Protein 4RS8 (pdb70)

Radius of gyration: 18.1 Å; Cα contacts (8 Å, |Δi|>4): 220; chains: 2; bounding box: 40×31×57 Å

B-factor: mean 26.96, std 11.54, range [7.98, 85.14]

Secondary structure (DSSP, 8-state):
--SB-HHHHHHHHHHHHSEEEHHHHHHHHT--HHHHHHHHHHHHHTTSEEEEEETTEEEEEE-HHHHHHHHHHHHHHHHHHHH-/--SB-HHHHHHHHHHHHSEEEHHHHHHHHT--HHHHHHHHHHHHHTTSEEEEESSS-EEEEE-HHHHHHHHHHHHHHHHHH-

Foldseek 3Di:
DVVDDVLLQLLVVLVVVFKAALVGSCVVSVPDSVVSVVSVVVCVVVQQKDWDDDDPGIMIHGDPVNVVVSVVVVVVVVVVVVVD/DVPDDLLLQLLVVCVVVFKAALVVSCVVSVNDSVVSVVSVVVCVVVQQKDWDDPPPTIMIGGDPVVVVVNVVVVVVVVVVVD

Solvent-accessible surface area: 9430 Å² total; per-residue (Å²): 122,27,4,2,18,32,44,0,60,0,0,20,15,3,64,169,72,34,92,0,46,13,53,62,0,16,135,102,28,141,2,84,110,110,39,0,63,110,24,4,156,86,0,48,85,71,30,26,2,60,123,43,137,124,56,173,72,90,47,23,66,6,28,112,107,0,105,128,20,0,75,52,23,20,72,101,0,106,114,32,15,129,99,64,128,31,0,5,15,31,47,0,74,0,0,7,16,3,65,117,75,44,69,1,49,7,48,56,0,17,114,92,28,148,2,84,108,111,40,0,25,110,19,2,158,84,0,54,86,69,28,34,1,64,108,49,117,119,46,166,74,69,32,16,76,15,28,110,104,0,114,122,14,4,94,50,5,41,92,78,3,134,126,25,22,171

Sequence (166 aa):
YIFLTPRAYIIVHLLKVGKAKASEISENTQIPYQTVIQNIRWLLAEGYVVKEQKGEEIYYKLTDKGKQMATAELEKIRKLVEVVYIFLTPRAYIIVHLLKVGKAKASEISENTQIPYQTVIQNIRWLLAEGYVVKEQKGEEIYYKLTDKGKQMATAELEKIRKLVE

Organism: NCBI:txid84600

InterPro domains:
  IPR001845 HTH ArsR-type DNA-binding domain [SM00418] (10-83)
  IPR002831 Transcription regulator TrmB, N-terminal [PF01978] (21-70)
  IPR011991 ArsR-like helix-turn-helix domain [cd00090] (19-84)
  IPR036388 Winged helix-like DNA-binding domain superfamily [G3DSA:1.10.10.10] (9-92)
  IPR036390 Winged helix DNA-binding domain superfamily [SSF46785] (13-91)

Nearest PDB structures (foldseek):
  4rs8-assembly1_B  TM=9.943E-01  e=1.591E-13  Sulfolobus sp. NOB8H2
  5k5r-assembly1_C  TM=9.844E-01  e=4.142E-13  Sulfolobus sp. NOB8H2
  5k1y-assembly1_B  TM=9.819E-01  e=1.862E-12  Sulfolobus sp. NOB8H2
  2rdp-assembly1_A-2  TM=8.496E-01  e=1.560E-04  Geobacillus stearothermophilus
  4jba-assembly1_B  TM=9.485E-01  e=9.869E-04  Escherichia coli K-12

CATH classification: 1.10.10.10

Structure (mmCIF, N/CA/C/O backbone):
data_4RS8
#
_entry.id   4RS8
#
_cell.length_a   34.300
_cell.length_b   63.600
_cell.length_c   86.200
_cell.angle_alpha   90.000
_cell.angle_beta   90.000
_cell.angle_gamma   90.000
#
_symmetry.space_group_name_H-M   'P 21 21 21'
#
loop_
_entity.id
_entity.type
_entity.pdbx_description
1 polymer AspA
2 water water
#
loop_
_atom_site.group_PDB
_atom_site.id
_atom_site.type_symbol
_atom_site.label_atom_id
_atom_site.label_alt_id
_atom_site.label_comp_id
_atom_site.label_asym_id
_atom_site.label_entity_id
_atom_site.label_seq_id
_atom_site.pdbx_PDB_ins_code
_atom_site.Cartn_x
_atom_site.Cartn_y
_atom_site.Cartn_z
_atom_site.occupancy
_atom_site.B_iso_or_equiv
_atom_site.auth_seq_id
_atom_site.auth_comp_id
_atom_site.auth_asym_id
_atom_site.auth_atom_id
_atom_site.pdbx_PDB_model_num
ATOM 1 N N . TYR A 1 1 ? 33.196 48.262 29.805 1.00 31.84 9 TYR A N 1
ATOM 2 C CA . TYR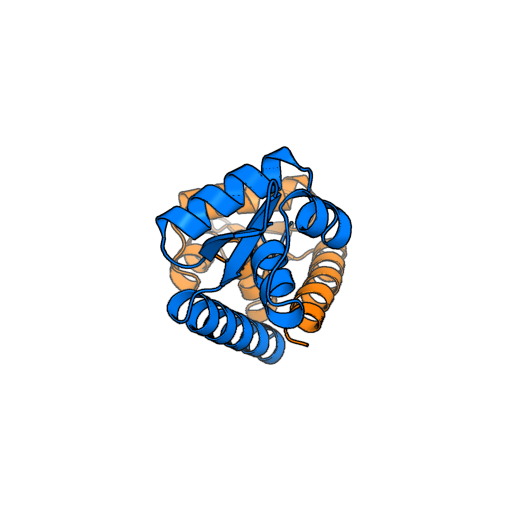 A 1 1 ? 32.389 47.158 29.206 1.00 34.06 9 TYR A CA 1
ATOM 3 C C . TYR A 1 1 ? 32.714 46.907 27.731 1.00 34.34 9 TYR A C 1
ATOM 4 O O . TYR A 1 1 ? 31.804 46.652 26.9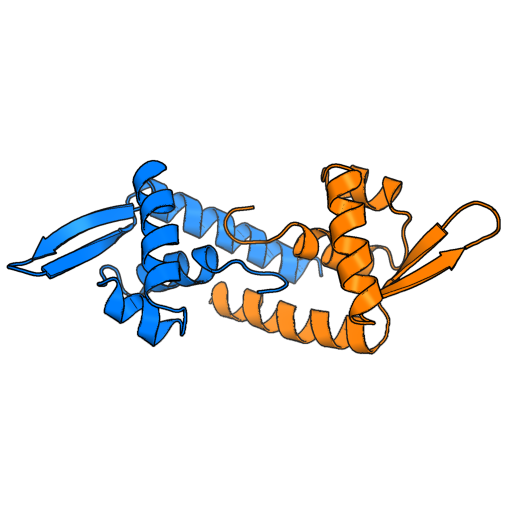29 1.00 37.07 9 TYR A O 1
ATOM 13 N N . ILE A 1 2 ? 33.998 46.965 27.377 1.00 27.43 10 ILE A N 1
ATOM 14 C CA . ILE A 1 2 ? 34.415 46.742 25.995 1.00 23.79 10 ILE A CA 1
ATOM 15 C C . ILE A 1 2 ? 34.106 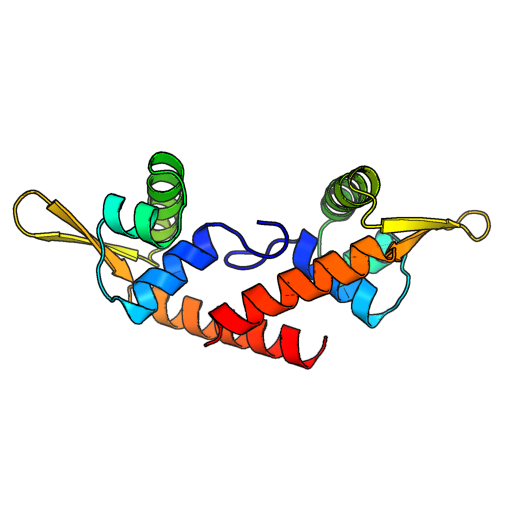45.321 25.507 1.00 21.65 10 ILE A C 1
ATOM 16 O O . ILE A 1 2 ? 33.417 45.139 24.502 1.00 21.28 10 ILE A O 1
ATOM 21 N N . PHE A 1 3 ? 34.629 44.320 26.215 1.00 22.07 11 PHE A N 1
ATOM 22 C CA . PHE A 1 3 ? 34.431 42.908 25.876 1.00 19.67 11 PHE A CA 1
ATOM 23 C C . PHE A 1 3 ? 33.188 42.335 26.540 1.00 19.78 11 PHE A C 1
ATOM 24 O O . PHE A 1 3 ? 32.446 41.556 25.942 1.00 19.33 11 PHE A O 1
ATOM 32 N N . LEU A 1 4 ? 32.975 42.718 27.791 1.00 19.48 12 LEU A N 1
ATOM 33 C CA . LEU A 1 4 ? 31.856 42.211 28.570 1.00 18.58 12 LEU A CA 1
ATOM 34 C C . LEU A 1 4 ? 30.713 43.191 28.737 1.00 19.28 12 LEU A C 1
ATOM 35 O O . LEU A 1 4 ? 30.888 44.406 28.640 1.00 22.01 12 LEU A O 1
ATOM 40 N N . THR A 1 5 ? 29.535 42.648 28.997 1.00 15.75 13 THR A N 1
ATOM 41 C CA . THR A 1 5 ? 28.353 43.456 29.198 1.00 17.59 13 THR A CA 1
ATOM 42 C C . THR A 1 5 ? 28.072 43.447 30.686 1.00 17.33 13 THR A C 1
ATOM 43 O O . THR A 1 5 ? 28.655 42.653 31.427 1.00 18.07 13 THR A O 1
ATOM 47 N N . PRO A 1 6 ? 27.181 44.334 31.151 1.00 19.78 14 PRO A N 1
ATOM 48 C CA . PRO A 1 6 ? 26.889 44.332 32.589 1.00 19.93 14 PRO A CA 1
ATOM 49 C C . PRO A 1 6 ? 26.161 43.047 33.016 1.00 21.00 14 PRO A C 1
ATOM 50 O O . PRO A 1 6 ? 26.248 42.636 34.173 1.00 18.48 14 PRO A O 1
ATOM 54 N N . ARG A 1 7 ? 25.462 42.403 32.081 1.00 21.73 15 ARG A N 1
ATOM 55 C CA . ARG A 1 7 ? 24.771 41.151 32.393 1.00 21.58 15 ARG A CA 1
ATOM 56 C C . ARG A 1 7 ? 25.767 40.060 32.780 1.00 18.02 15 ARG A C 1
ATOM 57 O O . ARG A 1 7 ? 25.489 39.254 33.660 1.00 17.46 15 ARG A O 1
ATOM 65 N N . ALA A 1 8 ? 26.926 40.036 32.126 1.00 15.97 16 ALA A N 1
ATOM 66 C CA . ALA A 1 8 ? 27.935 39.026 32.440 1.00 15.67 16 ALA A CA 1
ATOM 67 C C . ALA A 1 8 ? 28.336 39.121 33.913 1.00 16.06 16 ALA A C 1
ATOM 68 O O . ALA A 1 8 ? 28.438 38.103 34.595 1.00 21.58 16 ALA A O 1
ATOM 70 N N . TYR A 1 9 ? 28.558 40.340 34.397 1.00 15.10 17 TYR A N 1
ATOM 71 C CA . TYR A 1 9 ? 28.930 40.557 35.792 1.00 18.51 17 TYR A CA 1
ATOM 72 C C . TYR A 1 9 ? 27.779 40.202 36.745 1.00 15.64 17 TYR A C 1
ATOM 73 O O . TYR A 1 9 ? 28.002 39.630 37.801 1.00 13.54 17 TYR A O 1
ATOM 82 N N . ILE A 1 10 ? 26.553 40.562 36.370 1.00 15.43 18 ILE A N 1
ATOM 83 C CA . ILE A 1 10 ? 25.387 40.279 37.196 1.00 12.18 18 ILE A CA 1
ATOM 84 C C . ILE A 1 10 ? 25.186 38.770 37.349 1.00 14.83 18 ILE A C 1
ATOM 85 O O . ILE A 1 10 ? 25.019 38.270 38.462 1.00 11.82 18 ILE A O 1
ATOM 90 N N . ILE A 1 11 ? 25.229 38.059 36.224 1.00 12.89 19 ILE A N 1
ATOM 91 C CA . ILE A 1 11 ? 25.063 36.607 36.207 1.00 16.13 19 ILE A CA 1
ATOM 92 C C . ILE A 1 11 ? 26.179 35.878 36.969 1.00 18.02 19 ILE A C 1
ATOM 93 O O . ILE A 1 11 ? 25.918 34.957 37.749 1.00 17.11 19 ILE A O 1
ATOM 98 N N . VAL A 1 12 ? 27.425 36.282 36.734 1.00 16.30 20 VAL A N 1
ATOM 99 C CA . VAL A 1 12 ? 28.550 35.645 37.407 1.00 15.65 20 VAL A CA 1
ATOM 100 C C . VAL A 1 12 ? 28.523 35.879 38.909 1.00 17.90 20 VAL A C 1
ATOM 101 O O . VAL A 1 12 ? 28.979 35.035 39.682 1.00 15.99 20 VAL A O 1
ATOM 105 N N . HIS A 1 13 ? 27.980 37.016 39.334 1.00 17.83 21 HIS A N 1
ATOM 106 C CA . HIS A 1 13 ? 27.903 37.293 40.764 1.00 19.18 21 HIS A CA 1
ATOM 107 C C . HIS A 1 13 ? 26.898 36.332 41.420 1.00 19.92 21 HIS A C 1
ATOM 108 O O . HIS A 1 13 ? 27.134 35.820 42.518 1.00 20.78 21 HIS A O 1
ATOM 115 N N . LEU A 1 14 ? 25.782 36.082 40.743 1.00 16.05 22 LEU A N 1
ATOM 116 C CA . LEU A 1 14 ? 24.756 35.190 41.273 1.00 18.42 22 LEU A CA 1
ATOM 117 C C . LEU A 1 14 ? 25.218 33.732 41.340 1.00 21.28 22 LEU A C 1
ATOM 118 O O . LEU A 1 14 ? 24.700 32.947 42.140 1.00 20.04 22 LEU A O 1
ATOM 123 N N . LEU A 1 15 ? 26.190 33.388 40.499 1.00 23.76 23 LEU A N 1
ATOM 124 C CA . LEU A 1 15 ? 26.747 32.041 40.460 1.00 26.30 23 LEU A CA 1
ATOM 125 C C . LEU A 1 15 ? 27.443 31.674 41.744 1.00 29.10 23 LEU A C 1
ATOM 126 O O . LEU A 1 15 ? 27.163 30.633 42.332 1.00 33.55 23 LEU A O 1
ATOM 131 N N . LYS A 1 16 ? 28.365 32.523 42.177 1.00 31.01 24 LYS A N 1
ATOM 132 C CA . LYS A 1 16 ? 29.103 32.225 43.388 1.00 32.89 24 LYS A CA 1
ATOM 133 C C . LYS A 1 16 ? 28.362 32.560 44.668 1.00 32.39 24 LYS A C 1
ATOM 134 O O . LYS A 1 16 ? 28.557 31.901 45.694 1.00 35.88 24 LYS A O 1
ATOM 140 N N . VAL A 1 17 ? 27.502 33.572 44.609 1.00 30.32 25 VAL A N 1
ATOM 141 C CA . VAL A 1 17 ? 26.740 33.995 45.777 1.00 27.39 25 VAL A CA 1
ATOM 142 C C . VAL A 1 17 ? 25.430 33.233 45.977 1.00 26.47 25 VAL A C 1
ATOM 143 O O . VAL A 1 17 ? 24.987 33.050 47.105 1.00 28.60 25 VAL A O 1
ATOM 147 N N . 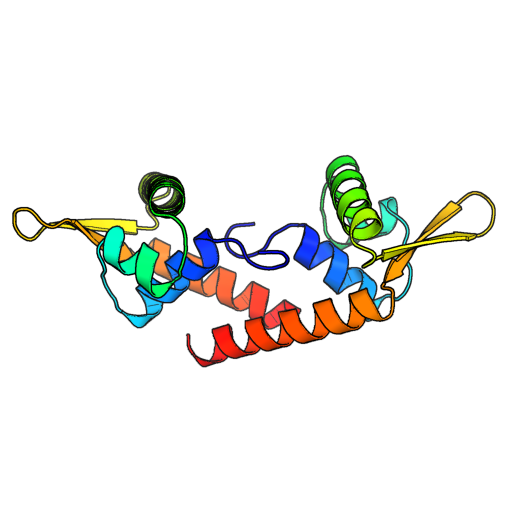GLY A 1 18 ? 24.809 32.786 44.889 1.00 24.87 26 GLY A N 1
ATOM 148 C CA . GLY A 1 18 ? 23.564 32.045 45.009 1.00 24.97 26 GLY A CA 1
ATOM 149 C C . GLY A 1 18 ? 22.333 32.925 44.910 1.00 26.18 26 GLY A C 1
ATOM 150 O O . GLY A 1 18 ? 21.584 32.839 43.938 1.00 25.98 26 GLY A O 1
ATOM 151 N N . LYS A 1 19 ? 22.123 33.764 45.923 1.00 26.90 27 LYS A N 1
ATOM 152 C CA . LYS A 1 19 ? 20.994 34.695 45.965 1.00 26.21 27 LYS A CA 1
ATOM 153 C C . LYS A 1 19 ? 21.508 36.071 46.375 1.00 23.30 27 LYS A C 1
ATOM 154 O O . LYS A 1 19 ? 22.401 36.172 47.218 1.00 22.10 27 LYS A O 1
ATOM 160 N N . ALA A 1 20 ? 20.952 37.128 45.787 1.00 18.89 28 ALA A N 1
ATOM 161 C CA . ALA A 1 20 ? 21.383 38.479 46.123 1.00 16.66 28 ALA A CA 1
ATOM 162 C C . ALA A 1 20 ? 20.346 39.532 45.744 1.00 17.72 28 ALA A C 1
ATOM 163 O O . ALA A 1 20 ? 19.571 39.346 44.804 1.00 15.93 28 ALA A O 1
ATOM 165 N N . LYS A 1 21 ? 20.339 40.643 46.480 1.00 16.04 29 LYS A N 1
ATOM 166 C CA . LYS A 1 21 ? 19.403 41.726 46.208 1.00 13.98 29 LYS A CA 1
ATOM 167 C C . LYS A 1 21 ? 19.982 42.631 45.141 1.00 13.60 29 LYS A C 1
ATOM 168 O O . LYS A 1 21 ? 21.188 42.611 44.883 1.00 13.13 29 LYS A O 1
ATOM 174 N N . ALA A 1 22 ? 19.120 43.436 44.529 1.00 10.33 30 ALA A N 1
ATOM 175 C CA . ALA A 1 22 ? 19.555 44.360 43.507 1.00 11.12 30 ALA A CA 1
ATOM 176 C C . ALA A 1 22 ? 20.653 45.267 44.076 1.00 14.85 30 ALA A C 1
ATOM 177 O O . ALA A 1 22 ? 21.697 45.448 43.446 1.00 15.05 30 ALA A O 1
ATOM 179 N N . SER A 1 23 ? 20.430 45.824 45.271 1.00 15.20 31 SER A N 1
ATOM 180 C CA . SER A 1 23 ? 21.424 46.695 45.889 1.00 16.70 31 SER A CA 1
ATOM 181 C C . SER A 1 23 ? 22.749 45.968 46.069 1.00 19.15 31 SER A C 1
ATOM 182 O O . SER A 1 23 ? 23.804 46.513 45.761 1.00 22.43 31 SER A O 1
ATOM 185 N N . GLU A 1 24 ? 22.691 44.733 46.554 1.00 20.31 32 GLU A N 1
ATOM 186 C CA . GLU A 1 24 ? 23.902 43.952 46.778 1.00 20.48 32 GLU A CA 1
ATOM 187 C C . GLU A 1 24 ? 24.688 43.699 45.502 1.00 20.94 32 GLU A C 1
ATOM 188 O O . GLU A 1 24 ? 25.913 43.843 45.479 1.00 22.59 32 GLU A O 1
ATOM 194 N N . ILE A 1 25 ? 23.982 43.291 44.450 1.00 18.67 33 ILE A N 1
ATOM 195 C CA . ILE A 1 25 ? 24.599 43.032 43.156 1.00 16.27 33 ILE A CA 1
ATOM 196 C C . ILE A 1 25 ? 25.304 44.299 42.673 1.00 16.91 33 ILE A C 1
ATOM 197 O O . ILE A 1 25 ? 26.463 44.270 42.245 1.00 14.75 33 ILE A O 1
ATOM 202 N N . SER A 1 26 ? 24.576 45.406 42.748 1.00 13.34 34 SER A N 1
ATOM 203 C CA . SER A 1 26 ? 25.082 46.702 42.332 1.00 15.34 34 SER A CA 1
ATOM 204 C C . SER A 1 26 ? 26.403 47.068 43.023 1.00 16.47 34 SER A C 1
ATOM 205 O O . SER A 1 26 ? 27.367 47.476 42.371 1.00 15.43 34 SER A O 1
ATOM 208 N N . GLU A 1 27 ? 26.447 46.906 44.342 1.00 17.44 35 GLU A N 1
ATOM 209 C CA . GLU A 1 27 ? 27.635 47.236 45.118 1.00 19.28 35 GLU A CA 1
ATOM 210 C C . GLU A 1 27 ? 28.835 46.338 44.831 1.00 22.12 35 GLU A C 1
ATOM 211 O O . GLU A 1 27 ? 29.966 46.819 44.723 1.00 21.31 35 GLU A O 1
ATOM 217 N N . ASN A 1 28 ? 28.595 45.035 44.714 1.00 21.24 36 ASN A N 1
ATOM 218 C CA . ASN A 1 28 ? 29.680 44.093 44.460 1.00 21.34 36 ASN A CA 1
ATOM 219 C C . ASN A 1 28 ? 30.205 44.134 43.034 1.00 20.95 36 ASN A C 1
ATOM 220 O O . ASN A 1 28 ? 31.359 43.795 42.779 1.00 20.44 36 ASN A O 1
ATOM 225 N N . THR A 1 29 ? 29.364 44.544 42.098 1.00 16.78 37 THR A N 1
ATOM 226 C CA . THR A 1 29 ? 29.802 44.601 40.713 1.00 18.36 37 THR A CA 1
ATOM 227 C C . THR A 1 29 ? 30.093 46.036 40.302 1.00 19.92 37 THR A C 1
ATOM 228 O O . THR A 1 29 ? 30.577 46.283 39.199 1.00 24.04 37 THR A O 1
ATOM 232 N N . GLN A 1 30 ? 29.787 46.982 41.186 1.00 18.50 38 GLN A N 1
ATOM 233 C CA . GLN A 1 30 ? 29.991 48.396 40.894 1.00 20.39 38 GLN A CA 1
ATOM 234 C C . GLN A 1 30 ? 29.236 48.831 39.629 1.00 19.60 38 GLN A C 1
ATOM 235 O O . GLN A 1 30 ? 29.745 49.574 38.794 1.00 18.06 38 GLN A O 1
ATOM 241 N N . ILE A 1 31 ? 28.012 48.334 39.499 1.00 18.11 39 ILE A N 1
ATOM 242 C CA . ILE A 1 31 ? 27.159 48.685 38.376 1.00 16.70 39 ILE A CA 1
ATOM 243 C C . ILE A 1 31 ? 26.032 49.492 38.986 1.00 17.21 39 ILE A C 1
ATOM 244 O O . ILE A 1 31 ? 25.416 49.063 39.966 1.00 18.17 39 ILE A O 1
ATOM 249 N N . PRO A 1 32 ? 25.763 50.684 38.438 1.00 16.31 40 PRO A N 1
ATOM 250 C CA . PRO A 1 32 ? 24.688 51.513 38.985 1.00 17.87 40 PRO A CA 1
ATOM 251 C C . PRO A 1 32 ? 23.394 50.743 39.256 1.00 19.32 40 PRO A C 1
ATOM 252 O O . PRO A 1 32 ? 23.050 49.796 38.543 1.00 21.12 40 PRO A O 1
ATOM 256 N N . TYR A 1 33 ? 22.698 51.162 40.308 1.00 19.55 41 TYR A N 1
ATOM 257 C CA . TYR A 1 33 ? 21.448 50.566 40.747 1.00 20.40 41 TYR A CA 1
ATOM 258 C C . TYR A 1 33 ? 20.413 50.375 39.632 1.00 18.35 41 TYR A C 1
ATOM 259 O O . TYR A 1 33 ? 19.931 49.267 39.425 1.00 13.95 41 TYR A O 1
ATOM 268 N N . GLN A 1 34 ? 20.062 51.453 38.932 1.00 23.07 42 GLN A N 1
ATOM 269 C CA . GLN A 1 34 ? 19.070 51.379 37.855 1.00 22.66 42 GLN A CA 1
ATOM 270 C C . GLN A 1 34 ? 19.492 50.422 36.750 1.00 20.97 42 GLN A C 1
ATOM 271 O O . GLN A 1 34 ? 18.669 49.705 36.197 1.00 22.84 42 GLN A O 1
ATOM 277 N N . THR A 1 35 ? 20.778 50.424 36.421 1.00 19.74 43 THR A N 1
ATOM 278 C CA . THR A 1 35 ? 21.285 49.539 35.389 1.00 19.81 43 THR A CA 1
ATOM 279 C C . THR A 1 35 ? 21.079 48.070 35.786 1.00 19.17 43 THR A C 1
ATOM 280 O O . THR A 1 35 ? 20.690 47.248 34.957 1.00 16.70 43 THR A O 1
ATOM 284 N N . VAL A 1 36 ? 21.336 47.755 37.056 1.00 18.28 44 VAL A N 1
ATOM 285 C CA . VAL A 1 36 ? 21.169 46.393 37.575 1.00 15.68 44 VAL A CA 1
ATOM 286 C C . VAL A 1 36 ? 19.704 45.965 37.444 1.00 15.34 44 VAL A C 1
ATOM 287 O O . VAL A 1 36 ? 19.402 44.874 36.955 1.00 11.55 44 VAL A O 1
ATOM 291 N N . ILE A 1 37 ? 18.801 46.838 37.878 1.00 14.39 45 ILE A N 1
ATOM 292 C CA . ILE A 1 37 ? 17.377 46.560 37.807 1.00 14.82 45 ILE A CA 1
ATOM 293 C C . ILE A 1 37 ? 16.940 46.294 36.366 1.00 17.40 45 ILE A C 1
ATOM 294 O O . ILE A 1 37 ? 16.239 45.307 36.099 1.00 17.37 45 ILE A O 1
ATOM 299 N N . GLN A 1 38 ? 17.369 47.153 35.443 1.00 18.14 46 GLN A N 1
ATOM 300 C CA . GLN A 1 38 ? 17.035 46.992 34.032 1.00 20.88 46 GLN A CA 1
ATOM 301 C C . GLN A 1 38 ? 17.495 45.623 33.513 1.00 21.63 46 GLN A C 1
ATOM 302 O O . GLN A 1 38 ? 16.726 44.899 32.875 1.00 22.39 46 GLN A O 1
ATOM 308 N N . ASN A 1 39 ? 18.744 45.265 33.800 1.00 17.43 47 ASN A N 1
ATOM 309 C CA . ASN A 1 39 ? 19.291 43.989 33.351 1.00 17.33 47 ASN A CA 1
ATOM 310 C C . ASN A 1 39 ? 18.600 42.790 33.996 1.00 17.66 47 ASN A C 1
ATOM 311 O O . ASN A 1 39 ? 18.405 41.760 33.352 1.00 17.90 47 ASN A O 1
ATOM 316 N N . ILE A 1 40 ? 18.213 42.938 35.262 1.00 18.40 48 ILE A N 1
ATOM 317 C CA . ILE A 1 40 ? 17.499 41.891 35.992 1.00 18.30 48 ILE A CA 1
ATOM 318 C C . ILE A 1 40 ? 16.156 41.596 35.305 1.00 19.96 48 ILE A C 1
ATOM 319 O O . ILE A 1 40 ? 15.741 40.436 35.225 1.00 18.66 48 ILE A O 1
ATOM 324 N N . ARG A 1 41 ? 15.483 42.641 34.816 1.00 22.02 49 ARG A N 1
ATOM 325 C CA . ARG A 1 41 ? 14.193 42.469 34.131 1.00 22.80 49 ARG A CA 1
ATOM 326 C C . ARG A 1 41 ? 14.355 41.550 32.915 1.00 21.92 49 ARG A C 1
ATOM 327 O O . ARG A 1 41 ? 13.544 40.646 32.692 1.00 19.79 49 ARG A O 1
ATOM 335 N N . TRP A 1 42 ? 15.409 41.794 32.138 1.00 19.55 50 TRP A N 1
ATOM 336 C CA . TRP A 1 42 ? 15.710 40.986 30.957 1.00 17.99 50 TRP A CA 1
ATOM 337 C C . TRP A 1 42 ? 15.956 39.529 31.378 1.00 17.94 50 TRP A C 1
ATOM 338 O O . TRP A 1 42 ? 15.393 38.599 30.802 1.00 16.48 50 TRP A O 1
ATOM 349 N N . LEU A 1 43 ? 16.790 39.343 32.403 1.00 19.49 51 LEU A N 1
ATOM 350 C CA . LEU A 1 43 ? 17.113 38.007 32.917 1.00 17.78 51 LEU A CA 1
ATOM 351 C C . LEU A 1 43 ? 15.855 37.281 33.412 1.00 17.13 51 LEU A C 1
ATOM 352 O O . LEU A 1 43 ? 15.709 36.070 33.243 1.00 14.49 51 LEU A O 1
ATOM 357 N N . LEU A 1 44 ? 14.944 38.033 34.024 1.00 16.13 52 LEU A N 1
ATOM 358 C CA . LEU A 1 44 ? 13.694 37.467 34.517 1.00 14.04 52 LEU A CA 1
ATOM 359 C C . LEU A 1 44 ? 12.840 37.072 33.306 1.00 15.47 52 LEU A C 1
ATOM 360 O O . LEU A 1 44 ? 12.326 35.955 33.230 1.00 13.32 52 LEU A O 1
ATOM 365 N N . ALA A 1 45 ? 12.712 37.995 32.354 1.00 16.69 53 ALA A N 1
ATOM 366 C CA . ALA A 1 45 ? 11.914 37.763 31.154 1.00 18.38 53 ALA A CA 1
ATOM 367 C C . ALA A 1 45 ? 12.339 36.509 30.395 1.00 18.56 53 ALA A C 1
ATOM 368 O O . ALA A 1 45 ? 11.494 35.750 29.916 1.00 18.75 53 ALA A O 1
ATOM 370 N N . GLU A 1 46 ? 13.650 36.301 30.295 1.00 21.15 54 GLU A N 1
ATOM 371 C CA . GLU A 1 46 ? 14.216 35.150 29.595 1.00 18.69 54 GLU A CA 1
ATOM 372 C C . GLU A 1 46 ? 14.188 33.861 30.398 1.00 18.49 54 GLU A C 1
ATOM 373 O O . GLU A 1 46 ? 14.560 32.801 29.880 1.00 18.24 54 GLU A O 1
ATOM 379 N N . GLY A 1 47 ? 13.783 33.942 31.663 1.00 17.51 55 GLY A N 1
ATOM 380 C CA . GLY A 1 47 ? 13.732 32.745 32.482 1.00 16.12 55 GLY A CA 1
ATOM 381 C C . GLY A 1 47 ? 15.057 32.309 33.097 1.00 16.25 55 GLY A C 1
ATOM 382 O O . GLY A 1 47 ? 15.157 31.213 33.653 1.00 15.53 55 GLY A O 1
ATOM 383 N N . TYR A 1 48 ? 16.067 33.165 33.012 1.00 15.07 56 TYR A N 1
ATOM 384 C CA . TYR A 1 48 ? 17.389 32.878 33.567 1.00 17.28 56 TYR A CA 1
ATOM 385 C C . TYR A 1 48 ? 17.485 33.138 35.066 1.00 15.87 56 TYR A C 1
ATOM 386 O O . TYR A 1 48 ? 18.272 32.497 35.766 1.00 16.72 56 TYR A O 1
ATOM 395 N N . VAL A 1 49 ? 16.684 34.084 35.540 1.00 17.57 57 VAL A N 1
ATOM 396 C CA . VAL A 1 49 ? 16.654 34.487 36.943 1.00 15.25 57 VAL A CA 1
ATOM 397 C C . VAL A 1 49 ? 15.214 34.491 37.464 1.00 18.22 57 VAL A C 1
ATOM 398 O O . VAL A 1 49 ? 14.276 34.688 36.690 1.00 17.25 57 VAL A O 1
ATOM 402 N N . VAL A 1 50 ? 15.042 34.261 38.767 1.00 18.81 58 VAL A N 1
ATOM 403 C CA . VAL A 1 50 ? 13.719 34.309 39.402 1.00 20.67 58 VAL A CA 1
ATOM 404 C C . VAL A 1 50 ? 13.806 35.067 40.728 1.00 22.22 58 VAL A C 1
ATOM 405 O O . VAL A 1 50 ? 14.844 35.039 41.406 1.00 17.02 58 VAL A O 1
ATOM 409 N N . LYS A 1 51 ? 12.713 35.745 41.081 1.00 21.77 59 LYS A N 1
ATOM 410 C CA . LYS A 1 51 ? 12.638 36.511 42.322 1.00 25.60 59 LYS A CA 1
ATOM 411 C C . LYS A 1 51 ? 12.290 35.609 43.493 1.00 27.18 59 LYS A C 1
ATOM 412 O O . LYS A 1 51 ? 11.588 34.612 43.332 1.00 23.65 59 LYS A O 1
ATOM 418 N N . GLU A 1 52 ? 12.778 35.973 44.672 1.00 30.13 60 GLU A N 1
ATOM 419 C CA . GLU A 1 52 ? 12.502 35.217 45.883 1.00 34.43 60 GLU A CA 1
ATOM 420 C C . GLU A 1 52 ? 12.340 36.223 47.023 1.00 35.68 60 GLU A C 1
ATOM 421 O O . GLU A 1 52 ? 13.318 36.829 47.480 1.00 34.52 60 GLU A O 1
ATOM 427 N N . GLN A 1 53 ? 11.099 36.404 47.467 1.00 36.05 61 GLN A N 1
ATOM 428 C CA . GLN A 1 53 ? 10.800 37.338 48.545 1.00 36.82 61 GLN A CA 1
ATOM 429 C C . GLN A 1 53 ? 11.149 36.770 49.913 1.00 38.38 61 GLN A C 1
ATOM 430 O O . GLN A 1 53 ? 10.680 35.699 50.285 1.00 40.99 61 GLN A O 1
ATOM 436 N N . LYS A 1 54 ? 11.985 37.487 50.655 1.00 40.92 62 LYS A N 1
ATOM 437 C CA . LYS A 1 54 ? 12.384 37.071 51.996 1.00 42.30 62 LYS A CA 1
ATOM 438 C C . LYS A 1 54 ? 11.981 38.200 52.943 1.00 42.51 62 LYS A C 1
ATOM 439 O O . LYS A 1 54 ? 12.773 39.095 53.242 1.00 40.41 62 LYS A O 1
ATOM 445 N N . GLY A 1 55 ? 10.736 38.154 53.404 1.00 41.93 63 GLY A N 1
ATOM 446 C CA . GLY A 1 55 ? 10.246 39.189 54.288 1.00 38.66 63 GLY A CA 1
ATOM 447 C C . GLY A 1 55 ? 9.775 40.372 53.467 1.00 37.24 63 GLY A C 1
ATOM 448 O O . GLY A 1 55 ? 8.858 40.244 52.656 1.00 36.37 63 GLY A O 1
ATOM 449 N N . GLU A 1 56 ? 10.419 41.518 53.672 1.00 35.99 64 GLU A N 1
ATOM 450 C CA . GLU A 1 56 ? 10.083 42.753 52.964 1.00 36.36 64 GLU A CA 1
ATOM 451 C C . GLU A 1 56 ? 11.117 43.059 51.883 1.00 33.70 64 GLU A C 1
ATOM 452 O O . GLU A 1 56 ? 11.153 44.168 51.334 1.00 31.82 64 GLU A O 1
ATOM 458 N N . GLU A 1 57 ? 11.960 42.077 51.586 1.00 31.75 65 GLU A N 1
ATOM 459 C CA . GLU A 1 57 ? 13.015 42.253 50.597 1.00 29.89 65 GLU A CA 1
ATOM 460 C C . GLU A 1 57 ? 12.879 41.335 49.400 1.00 26.06 65 GLU A C 1
ATOM 461 O O . GLU A 1 57 ? 12.229 40.291 49.474 1.00 25.26 65 GLU A O 1
ATOM 467 N N . ILE A 1 58 ? 13.504 41.734 48.296 1.00 21.59 66 ILE A N 1
ATOM 468 C CA . ILE A 1 58 ? 13.469 40.969 47.064 1.00 19.59 66 ILE A CA 1
ATOM 469 C C . ILE A 1 58 ? 14.861 40.463 46.713 1.00 21.58 66 ILE A C 1
ATOM 470 O O . ILE A 1 58 ? 15.776 41.256 46.475 1.00 24.24 66 ILE A O 1
ATOM 475 N N . TYR A 1 59 ? 15.028 39.143 46.709 1.00 20.53 67 TYR A N 1
ATOM 476 C CA . TYR A 1 59 ? 16.300 38.537 46.357 1.00 18.46 67 TYR A CA 1
ATOM 477 C C . TYR A 1 59 ? 16.185 37.920 44.975 1.00 18.80 67 TYR A C 1
ATOM 478 O O . TYR A 1 59 ? 15.090 37.614 44.508 1.00 14.80 67 TYR A O 1
ATOM 487 N N . TYR A 1 60 ? 17.331 37.747 44.327 1.00 17.20 68 TYR A N 1
ATOM 488 C CA . TYR A 1 60 ? 17.387 37.154 43.001 1.00 18.39 68 TYR A CA 1
ATOM 489 C C . TYR A 1 60 ? 18.316 35.947 42.976 1.00 18.47 68 TYR A C 1
ATOM 490 O O . TYR A 1 60 ? 19.309 35.893 43.708 1.00 16.91 68 TYR A O 1
ATOM 499 N N . LYS A 1 61 ? 17.981 34.982 42.127 1.00 17.04 69 LYS A N 1
ATOM 500 C CA . LYS A 1 61 ? 18.804 33.795 41.985 1.00 20.15 69 LYS A CA 1
ATOM 501 C C . LYS A 1 61 ? 18.610 33.174 40.605 1.00 18.18 69 LYS A C 1
ATOM 502 O O . LYS A 1 61 ? 17.540 33.276 40.006 1.00 18.16 69 LYS A O 1
ATOM 508 N N . LEU A 1 62 ? 19.658 32.530 40.111 1.00 16.59 70 LEU A N 1
ATOM 509 C CA . LEU A 1 62 ? 19.624 31.875 38.811 1.00 16.51 70 LEU A CA 1
ATOM 510 C C . LEU A 1 62 ? 18.710 30.656 38.835 1.00 17.71 70 LEU A C 1
ATOM 511 O O . LEU A 1 62 ? 18.551 30.015 39.874 1.00 17.10 70 LEU A O 1
ATOM 516 N N . THR A 1 63 ? 18.107 30.343 37.694 1.00 18.86 71 THR A N 1
ATOM 517 C CA . THR A 1 63 ? 17.250 29.164 37.583 1.00 21.24 71 THR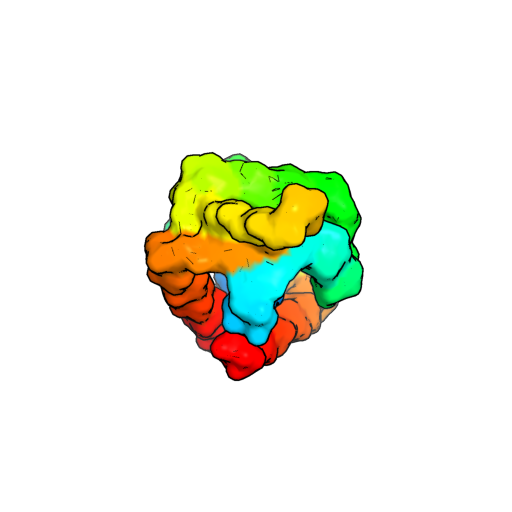 A CA 1
ATOM 518 C C . THR A 1 63 ? 18.172 28.076 37.021 1.00 21.97 71 THR A C 1
ATOM 519 O O . THR A 1 63 ? 19.341 28.348 36.757 1.00 19.69 71 THR A O 1
ATOM 523 N N . ASP A 1 64 ? 17.667 26.856 36.840 1.00 25.28 72 ASP A N 1
ATOM 524 C CA . ASP A 1 64 ? 18.498 25.788 36.279 1.00 23.65 72 ASP A CA 1
ATOM 525 C C . ASP A 1 64 ? 18.906 26.192 34.866 1.00 22.08 72 ASP A C 1
ATOM 526 O O . ASP A 1 64 ? 20.040 25.970 34.446 1.00 22.70 72 ASP A O 1
ATOM 531 N N . LYS A 1 65 ? 17.972 26.793 34.136 1.00 20.45 73 LYS A N 1
ATOM 532 C CA . LYS A 1 65 ? 18.245 27.246 32.781 1.00 20.35 73 LYS A CA 1
ATOM 533 C C . LYS A 1 65 ? 19.296 28.357 32.823 1.00 19.53 73 LYS A C 1
ATOM 534 O O . LYS A 1 65 ? 20.139 28.466 31.933 1.00 19.07 73 LYS A O 1
ATOM 540 N N . GLY A 1 66 ? 19.237 29.170 33.873 1.00 18.88 74 GLY A N 1
ATOM 541 C CA . GLY A 1 66 ? 20.179 30.258 34.037 1.00 17.38 74 GLY A CA 1
ATOM 542 C C . GLY A 1 66 ? 21.569 29.762 34.384 1.00 16.24 74 GLY A C 1
ATOM 543 O O . GLY A 1 66 ? 22.564 30.342 33.964 1.00 15.24 74 GLY A O 1
ATOM 544 N N . LYS A 1 67 ? 21.647 28.684 35.153 1.00 14.90 75 LYS A N 1
ATOM 545 C CA . LYS A 1 67 ? 22.947 28.142 35.527 1.00 15.18 75 LYS A CA 1
ATOM 546 C C . LYS A 1 67 ? 23.617 27.430 34.357 1.00 16.18 75 LYS A C 1
ATOM 547 O O . LYS A 1 67 ? 24.839 27.465 34.226 1.00 14.43 75 LYS A O 1
ATOM 553 N N . GLN A 1 68 ? 22.824 26.790 33.500 1.00 16.65 76 GLN A N 1
ATOM 554 C CA . GLN A 1 68 ? 23.395 26.095 32.352 1.00 19.48 76 GLN A CA 1
ATOM 555 C C . GLN A 1 68 ? 23.880 27.135 31.336 1.00 21.30 76 GLN A C 1
ATOM 556 O O . GLN A 1 68 ? 24.907 26.943 30.690 1.00 21.31 76 GLN A O 1
ATOM 562 N N . MET A 1 69 ? 23.137 28.239 31.212 1.00 21.16 77 MET A N 1
ATOM 563 C CA . MET A 1 69 ? 23.500 29.310 30.285 1.00 20.69 77 MET A CA 1
ATOM 564 C C . MET A 1 69 ? 24.795 29.981 30.747 1.00 18.66 77 MET A C 1
ATOM 565 O O . MET A 1 69 ? 25.656 30.300 29.935 1.00 18.30 77 MET A O 1
ATOM 570 N N . ALA A 1 70 ? 24.922 30.202 32.049 1.00 17.87 78 ALA A N 1
ATOM 571 C CA . ALA A 1 70 ? 26.124 30.835 32.579 1.00 17.60 78 ALA A CA 1
ATOM 572 C C . ALA A 1 70 ? 27.309 29.909 32.344 1.00 17.44 78 ALA A C 1
ATOM 573 O O . ALA A 1 70 ? 28.327 30.329 31.796 1.00 19.62 78 ALA A O 1
ATOM 575 N N . THR A 1 71 ? 27.163 28.649 32.746 1.00 16.90 79 THR A N 1
ATOM 576 C CA . THR A 1 71 ? 28.224 27.661 32.566 1.00 17.48 79 THR A CA 1
ATOM 577 C C . THR A 1 71 ? 28.632 27.552 31.090 1.00 17.81 79 THR A C 1
ATOM 578 O O . THR A 1 71 ? 29.822 27.587 30.766 1.00 14.21 79 THR A O 1
ATOM 582 N N . ALA A 1 72 ? 27.656 27.428 30.195 1.00 16.15 80 ALA A N 1
ATOM 583 C CA . ALA A 1 72 ? 27.978 27.326 28.771 1.00 18.44 80 ALA A CA 1
ATOM 584 C C . ALA A 1 72 ? 28.707 28.592 28.285 1.00 20.53 80 ALA A C 1
ATOM 585 O O . ALA A 1 72 ? 29.697 28.499 27.550 1.00 18.59 80 ALA A O 1
ATOM 587 N N . GLU A 1 73 ? 28.239 29.766 28.711 1.00 20.88 81 GLU A N 1
ATOM 588 C CA . GLU A 1 73 ? 28.874 31.030 28.320 1.00 21.52 81 GLU A CA 1
ATOM 589 C C . GLU A 1 73 ? 30.304 31.154 28.865 1.00 19.54 81 GLU A C 1
ATOM 590 O O . GLU A 1 73 ? 31.202 31.612 28.166 1.00 20.28 81 GLU A O 1
ATOM 596 N N . LEU A 1 74 ? 30.516 30.747 30.114 1.00 17.80 82 LEU A N 1
ATOM 597 C CA . LEU A 1 74 ? 31.845 30.821 30.727 1.00 16.54 82 LEU A CA 1
ATOM 598 C C . LEU A 1 74 ? 32.821 29.865 30.052 1.00 17.62 82 LEU A C 1
ATOM 599 O O . LEU A 1 74 ? 34.027 30.132 29.974 1.00 15.81 82 LEU A O 1
ATOM 604 N N . GLU A 1 75 ? 32.298 28.743 29.565 1.00 17.00 83 GLU A N 1
ATOM 605 C CA . GLU A 1 75 ? 33.137 27.767 28.896 1.00 17.34 83 GLU A CA 1
ATOM 606 C C . GLU A 1 75 ? 33.483 28.276 27.503 1.00 16.96 83 GLU A C 1
ATOM 607 O O . GLU A 1 75 ? 34.568 28.017 26.997 1.00 17.33 83 GLU A O 1
ATOM 613 N N . LYS A 1 76 ? 32.582 29.019 26.881 1.00 15.99 84 LYS A N 1
ATOM 614 C CA . LYS A 1 76 ? 32.924 29.544 25.572 1.00 20.51 84 LYS A CA 1
ATOM 615 C C . LYS A 1 76 ? 33.968 30.645 25.734 1.00 21.18 84 LYS A C 1
ATOM 616 O O . LYS A 1 76 ? 34.866 30.775 24.903 1.00 20.82 84 LYS A O 1
ATOM 622 N N . ILE A 1 77 ? 33.869 31.412 26.821 1.00 21.71 85 ILE A N 1
ATOM 623 C CA . ILE A 1 77 ? 34.836 32.477 27.093 1.00 22.44 85 ILE A CA 1
ATOM 624 C C . ILE A 1 77 ? 36.209 31.849 27.336 1.00 23.85 85 ILE A C 1
ATOM 625 O O . ILE A 1 77 ? 37.223 32.314 26.808 1.00 25.19 85 ILE A O 1
ATOM 630 N N . ARG A 1 78 ? 36.237 30.796 28.145 1.00 21.85 86 ARG A N 1
ATOM 631 C CA . ARG A 1 78 ? 37.492 30.118 28.426 1.00 24.48 86 ARG A CA 1
ATOM 632 C C . ARG A 1 78 ? 38.163 29.655 27.130 1.00 25.17 86 ARG A C 1
ATOM 633 O O . ARG A 1 78 ? 39.387 29.693 27.025 1.00 25.14 86 ARG A O 1
ATOM 641 N N . LYS A 1 79 ? 37.371 29.228 26.145 1.00 26.20 87 LYS A N 1
ATOM 642 C CA . LYS A 1 79 ? 37.931 28.795 24.861 1.00 28.44 87 LYS A CA 1
ATOM 643 C C . LYS A 1 79 ? 38.496 29.994 24.102 1.00 28.66 87 LYS A C 1
ATOM 644 O O . LYS A 1 79 ? 39.480 29.871 23.370 1.00 28.38 87 LYS A O 1
ATOM 650 N N . LEU A 1 80 ? 37.856 31.148 24.267 1.00 27.73 88 LEU A N 1
ATOM 651 C CA . LEU A 1 80 ? 38.304 32.364 23.605 1.00 26.92 88 LEU A CA 1
ATOM 652 C C . LEU A 1 80 ? 39.677 32.747 24.156 1.00 26.81 88 LEU A C 1
ATOM 653 O O . LEU A 1 80 ? 40.531 33.243 23.429 1.00 25.41 88 LEU A O 1
ATOM 658 N N . VAL A 1 81 ? 39.877 32.517 25.449 1.00 28.20 89 VAL A N 1
ATOM 659 C CA . VAL A 1 81 ? 41.150 32.822 26.092 1.00 30.58 89 VAL A CA 1
ATOM 660 C C . VAL A 1 81 ? 42.210 31.867 25.548 1.00 32.85 89 VAL A C 1
ATOM 661 O O . VAL A 1 81 ? 43.347 32.263 25.313 1.00 33.71 89 VAL A O 1
ATOM 665 N N . GLU A 1 82 ? 41.820 30.613 25.343 1.00 35.19 90 GLU A N 1
ATOM 666 C CA . GLU A 1 82 ? 42.730 29.597 24.819 1.00 40.29 90 GLU A CA 1
ATOM 667 C C . GLU A 1 82 ? 43.212 29.915 23.406 1.00 39.71 90 GLU A C 1
ATOM 668 O O . GLU A 1 82 ? 44.413 29.919 23.141 1.00 37.46 90 GLU A O 1
ATOM 674 N N . VAL A 1 83 ? 42.262 30.173 22.509 1.00 41.89 91 VAL A N 1
ATOM 675 C CA . VAL A 1 83 ? 42.562 30.489 21.113 1.00 43.21 91 VAL A CA 1
ATOM 676 C C . VAL A 1 83 ? 43.371 31.774 21.008 1.00 45.16 91 VAL A C 1
ATOM 677 O O . VAL A 1 83 ? 44.341 31.847 20.258 1.00 46.68 91 VAL A O 1
ATOM 681 N N . VAL A 1 84 ? 42.962 32.789 21.760 1.00 46.00 92 VAL A N 1
ATOM 682 C CA . VAL A 1 84 ? 43.662 34.064 21.748 1.00 47.40 92 VAL A CA 1
ATOM 683 C C . VAL A 1 84 ? 44.990 33.935 22.493 1.00 49.34 92 VAL A C 1
ATOM 684 O O . VAL A 1 84 ? 46.044 34.050 21.833 1.00 49.57 92 VAL A O 1
ATOM 689 N N . TYR B 1 1 ? 25.079 37.143 22.394 1.00 34.06 9 TYR B N 1
ATOM 690 C CA . TYR B 1 1 ? 25.756 38.349 22.942 1.00 33.84 9 TYR B CA 1
ATOM 691 C C . TYR B 1 1 ? 25.320 38.642 24.374 1.00 31.19 9 TYR B C 1
ATOM 692 O O . TYR B 1 1 ? 25.235 39.803 24.778 1.00 32.72 9 TYR B O 1
ATOM 701 N N . ILE B 1 2 ? 25.047 37.593 25.145 1.00 26.50 10 ILE B N 1
ATOM 702 C CA . ILE B 1 2 ? 24.628 37.782 26.529 1.00 24.61 10 ILE B CA 1
ATOM 703 C C . ILE B 1 2 ? 25.803 38.232 27.392 1.00 22.87 10 ILE B C 1
ATOM 704 O O . ILE B 1 2 ? 25.702 39.220 28.122 1.00 24.82 10 ILE B O 1
ATOM 709 N N . PHE B 1 3 ? 26.914 37.506 27.296 1.00 20.83 11 PHE B N 1
ATOM 710 C CA . PHE B 1 3 ? 28.120 37.822 28.058 1.00 21.05 11 PHE B CA 1
ATOM 711 C C . PHE B 1 3 ? 29.060 38.768 27.320 1.00 21.37 11 PHE B C 1
ATOM 712 O O . PHE B 1 3 ? 29.481 39.786 27.861 1.00 22.36 11 PHE B O 1
ATOM 720 N N . LEU B 1 4 ? 29.401 38.410 26.087 1.00 21.67 12 LEU B N 1
ATOM 721 C CA . LEU B 1 4 ? 30.325 39.196 25.279 1.00 23.14 12 LEU B CA 1
ATOM 722 C C . LEU B 1 4 ? 29.646 40.138 24.297 1.00 24.49 12 LEU B C 1
ATOM 723 O O . LEU B 1 4 ? 28.525 39.894 23.861 1.00 27.27 12 LEU B O 1
ATOM 728 N N . THR B 1 5 ? 30.341 41.219 23.949 1.00 22.93 13 THR B N 1
ATOM 729 C CA . THR B 1 5 ? 29.815 42.198 23.002 1.00 19.37 13 THR B CA 1
ATOM 730 C C . THR B 1 5 ? 30.352 41.897 21.612 1.00 20.42 13 THR B C 1
ATOM 731 O O . THR B 1 5 ? 31.379 41.235 21.464 1.00 21.18 13 THR B O 1
ATOM 735 N N . PRO B 1 6 ? 29.665 42.382 20.565 1.00 20.46 14 PRO B N 1
ATOM 736 C CA . PRO B 1 6 ? 30.185 42.098 19.225 1.00 22.29 14 PRO B CA 1
ATOM 737 C C . PRO B 1 6 ? 31.587 42.668 19.080 1.00 23.40 14 PRO B C 1
ATOM 738 O O . PRO B 1 6 ? 32.448 42.105 18.404 1.00 24.11 14 PRO B O 1
ATOM 742 N N . ARG B 1 7 ? 31.810 43.784 19.749 1.00 22.36 15 ARG B N 1
ATOM 743 C CA . ARG B 1 7 ? 33.091 44.453 19.728 1.00 26.52 15 ARG B CA 1
ATOM 744 C C . ARG B 1 7 ? 34.194 43.533 20.261 1.00 28.60 15 ARG B C 1
ATOM 745 O O . ARG B 1 7 ? 35.365 43.708 19.939 1.00 26.63 15 ARG B O 1
ATOM 753 N N . ALA B 1 8 ? 33.800 42.542 21.064 1.00 28.94 16 ALA B N 1
ATOM 754 C CA . ALA B 1 8 ? 34.732 41.579 21.643 1.00 25.02 16 ALA B CA 1
ATOM 755 C C . ALA B 1 8 ? 35.192 40.580 20.592 1.00 22.41 16 ALA B C 1
ATOM 756 O O . ALA B 1 8 ? 36.375 40.261 20.504 1.00 20.68 16 ALA B O 1
ATOM 758 N N . TYR B 1 9 ? 34.248 40.079 19.804 1.00 20.90 17 TYR B N 1
ATOM 759 C CA . TYR B 1 9 ? 34.575 39.121 18.756 1.00 21.29 17 TYR B CA 1
ATOM 760 C C . TYR B 1 9 ? 35.367 39.804 17.639 1.00 18.88 17 TYR B C 1
ATOM 761 O O . TYR B 1 9 ? 36.225 39.191 17.013 1.00 15.49 17 TYR B O 1
ATOM 770 N N . ILE B 1 10 ? 35.080 41.078 17.398 1.00 20.88 18 ILE B N 1
ATOM 771 C CA . ILE B 1 10 ? 35.788 41.825 16.360 1.00 19.30 18 ILE B CA 1
ATOM 772 C C . ILE B 1 10 ? 37.256 41.957 16.753 1.00 20.13 18 ILE B C 1
ATOM 773 O O . ILE B 1 10 ? 38.156 41.716 15.945 1.00 17.97 18 ILE B O 1
ATOM 778 N N . ILE B 1 11 ? 37.492 42.322 18.009 1.00 18.18 19 ILE B N 1
ATOM 779 C CA . ILE B 1 11 ? 38.850 42.473 18.507 1.00 20.04 19 ILE B CA 1
ATOM 780 C C . ILE B 1 11 ? 39.596 41.134 18.515 1.00 21.71 19 ILE B C 1
ATOM 781 O O . ILE B 1 11 ? 40.772 41.073 18.145 1.00 23.82 19 ILE B O 1
ATOM 786 N N . VAL B 1 12 ? 38.910 40.064 18.920 1.00 21.70 20 VAL B N 1
ATOM 787 C CA . VAL B 1 12 ? 39.511 38.732 18.963 1.00 19.16 20 VAL B CA 1
ATOM 788 C C . VAL B 1 12 ? 39.901 38.274 17.564 1.00 21.64 20 VAL B C 1
ATOM 789 O O . VAL B 1 12 ? 40.941 37.632 17.375 1.00 19.97 20 VAL B O 1
ATOM 793 N N . HIS B 1 13 ? 39.071 38.603 16.582 1.00 19.26 21 HIS B N 1
ATOM 794 C CA . HIS B 1 13 ? 39.369 38.222 15.212 1.00 22.15 21 HIS B CA 1
ATOM 795 C C . HIS B 1 13 ? 40.659 38.891 14.723 1.00 23.64 21 HIS B C 1
ATOM 796 O O . HIS B 1 13 ? 41.514 38.242 14.112 1.00 24.84 21 HIS B O 1
ATOM 803 N N . LEU B 1 14 ? 40.806 40.187 14.989 1.00 23.01 22 LEU B N 1
ATOM 804 C CA . LEU B 1 14 ? 41.999 40.910 14.563 1.00 24.01 22 LEU B CA 1
ATOM 805 C C . LEU B 1 14 ? 43.234 40.360 15.266 1.00 24.29 22 LEU B C 1
ATOM 806 O O . LEU B 1 14 ? 44.328 40.340 14.700 1.00 26.13 22 LEU B O 1
ATOM 811 N N . LEU B 1 15 ? 43.053 39.912 16.501 1.00 23.46 23 LEU B N 1
ATOM 812 C CA . LEU B 1 15 ? 44.143 39.335 17.263 1.00 24.59 23 LEU B CA 1
ATOM 813 C C . LEU B 1 15 ? 44.643 38.040 16.617 1.00 28.21 23 LEU B C 1
ATOM 814 O O . LEU B 1 15 ? 45.820 37.691 16.737 1.00 28.11 23 LEU B O 1
ATOM 819 N N . LYS B 1 16 ? 43.742 37.339 15.930 1.00 29.05 24 LYS B N 1
ATOM 820 C CA . LYS B 1 16 ? 44.058 36.067 15.282 1.00 30.67 24 LYS B CA 1
ATOM 821 C C . LYS B 1 16 ? 44.536 36.172 13.837 1.00 29.46 24 LYS B C 1
ATOM 822 O O . LYS B 1 16 ? 45.403 35.407 13.406 1.00 32.11 24 LYS B O 1
ATOM 828 N N . VAL B 1 17 ? 43.954 37.101 13.086 1.00 28.70 25 VAL B N 1
ATOM 829 C CA . VAL B 1 17 ? 44.297 37.277 11.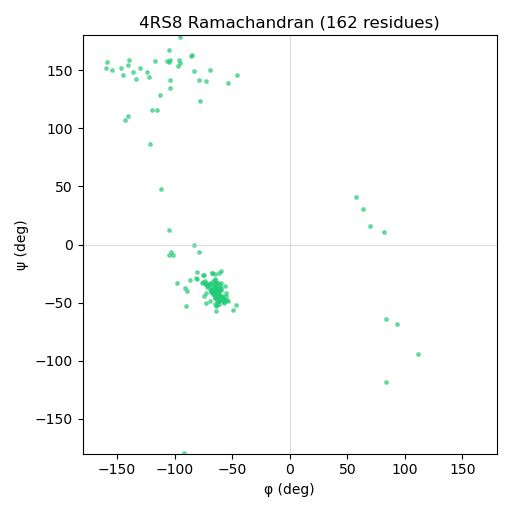685 1.00 25.55 25 VAL B CA 1
ATOM 830 C C . VAL B 1 17 ?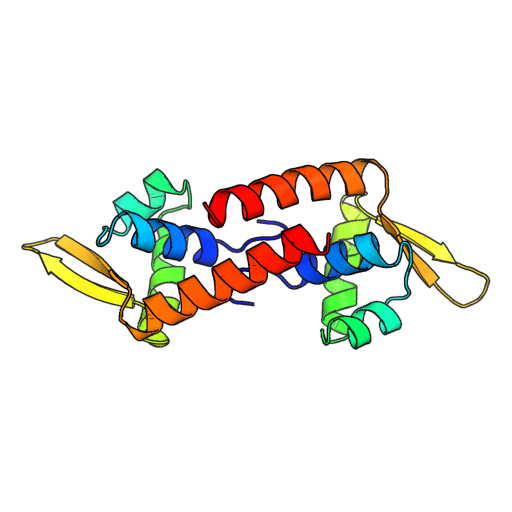 45.241 38.454 11.390 1.00 25.55 25 VAL B C 1
ATOM 831 O O . VAL B 1 17 ? 45.730 38.587 10.273 1.00 23.61 25 VAL B O 1
ATOM 835 N N . GLY B 1 18 ? 45.498 39.300 12.386 1.00 26.49 26 GLY B N 1
ATOM 836 C CA . GLY B 1 18 ? 46.379 40.445 12.179 1.00 25.29 26 GLY B CA 1
ATOM 837 C C . GLY B 1 18 ? 45.656 41.635 11.565 1.00 27.38 26 GLY B C 1
ATOM 838 O O . GLY B 1 18 ? 45.530 42.694 12.191 1.00 23.80 26 GLY B O 1
ATOM 839 N N . LYS B 1 19 ? 45.177 41.465 10.335 1.00 26.57 27 LYS B N 1
ATOM 840 C CA . LYS B 1 19 ? 44.448 42.525 9.657 1.00 28.14 27 LYS B CA 1
ATOM 841 C C . LYS B 1 19 ? 43.346 41.923 8.791 1.00 26.35 27 LYS B C 1
ATOM 842 O O . LYS B 1 19 ? 43.501 40.840 8.226 1.00 24.40 27 LYS B O 1
ATOM 848 N N . ALA B 1 20 ? 42.228 42.634 8.696 1.00 24.40 28 ALA B N 1
ATOM 849 C CA . ALA B 1 20 ? 41.097 42.172 7.912 1.00 18.78 28 ALA B CA 1
ATOM 850 C C . ALA B 1 20 ? 40.192 43.346 7.527 1.00 20.10 28 ALA B C 1
ATOM 851 O O . ALA B 1 20 ? 40.189 44.386 8.187 1.00 19.81 28 ALA B O 1
ATOM 853 N N . LYS B 1 21 ? 39.427 43.165 6.453 1.00 21.32 29 LYS B N 1
ATOM 854 C CA . LYS B 1 21 ? 38.506 44.180 5.955 1.00 22.16 29 LYS B CA 1
ATOM 855 C C . LYS B 1 21 ? 37.199 44.069 6.715 1.00 22.58 29 LYS B C 1
ATOM 856 O O . LYS B 1 21 ? 36.946 43.054 7.362 1.00 24.94 29 LYS B O 1
ATOM 862 N N . ALA B 1 22 ? 36.374 45.108 6.646 1.00 22.36 30 ALA B N 1
ATOM 863 C CA . ALA B 1 22 ? 35.089 45.103 7.345 1.00 24.00 30 ALA B CA 1
ATOM 864 C C . ALA B 1 22 ? 34.258 43.885 6.942 1.00 25.59 30 ALA B C 1
ATOM 865 O O . ALA B 1 22 ? 33.681 43.207 7.795 1.00 26.52 30 ALA B O 1
ATOM 867 N N . SER B 1 23 ? 34.219 43.599 5.643 1.00 26.58 31 SER B N 1
ATOM 868 C CA . SER B 1 23 ? 33.460 42.463 5.117 1.00 26.43 31 SER B CA 1
ATOM 869 C C . SER B 1 23 ? 34.008 41.133 5.641 1.00 24.97 31 SER B C 1
ATOM 870 O O . SER B 1 23 ? 33.240 40.239 5.999 1.00 23.78 31 SER B O 1
ATOM 873 N N .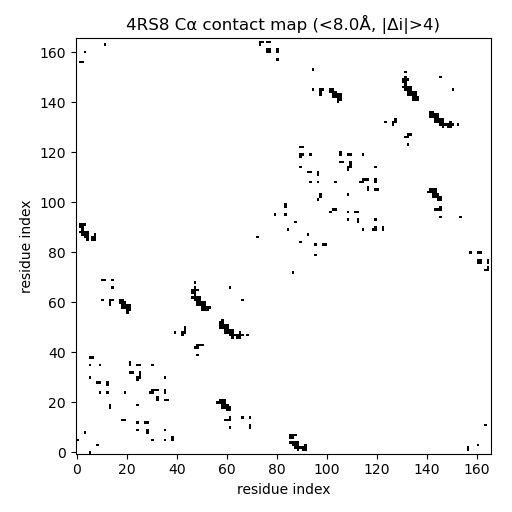 GLU B 1 24 ? 35.330 40.997 5.692 1.00 24.43 32 GLU B N 1
ATOM 874 C CA . GLU B 1 24 ? 35.935 39.768 6.191 1.00 25.38 32 GLU B CA 1
ATOM 875 C C . GLU B 1 24 ? 35.598 39.553 7.660 1.00 26.33 32 GLU B C 1
ATOM 876 O O . GLU B 1 24 ? 35.280 38.435 8.072 1.00 26.88 32 GLU B O 1
ATOM 882 N N . ILE B 1 25 ? 35.666 40.625 8.449 1.00 24.66 33 ILE B N 1
ATOM 883 C CA . ILE B 1 25 ? 35.360 40.550 9.872 1.00 21.53 33 ILE B CA 1
ATOM 884 C C . ILE B 1 25 ? 33.900 40.130 10.073 1.00 21.82 33 ILE B C 1
ATOM 885 O O . ILE B 1 25 ? 33.590 39.267 10.900 1.00 20.10 33 ILE B O 1
ATOM 890 N N . SER B 1 26 ? 33.016 40.744 9.298 1.00 21.92 34 SER B N 1
ATOM 891 C CA . SER B 1 26 ? 31.589 40.460 9.353 1.00 23.50 34 SER B CA 1
ATOM 892 C C . SER B 1 26 ? 31.272 38.988 9.105 1.00 26.32 34 SER B C 1
ATOM 893 O O . SER B 1 26 ? 30.537 38.368 9.873 1.00 27.17 34 SER B O 1
ATOM 896 N N . GLU B 1 27 ? 31.823 38.426 8.034 1.00 30.96 35 GLU B N 1
ATOM 897 C CA . GLU B 1 27 ? 31.559 37.031 7.694 1.00 33.82 35 GLU B CA 1
ATOM 898 C C . GLU B 1 27 ? 32.250 36.020 8.606 1.00 35.16 35 GLU B C 1
ATOM 899 O O . GLU B 1 27 ? 31.709 34.944 8.876 1.00 36.38 35 GLU B O 1
ATOM 905 N N . ASN B 1 28 ? 33.437 36.355 9.093 1.00 35.25 36 ASN B N 1
ATOM 906 C CA . ASN B 1 28 ? 34.151 35.451 9.980 1.00 33.95 36 ASN B CA 1
ATOM 907 C C . ASN B 1 28 ? 33.563 35.429 11.382 1.00 34.49 36 ASN B C 1
ATOM 908 O O . ASN B 1 28 ? 33.694 34.445 12.103 1.00 37.25 36 ASN B O 1
ATOM 913 N N . THR B 1 29 ? 32.911 36.516 11.770 1.00 31.41 37 THR B N 1
ATOM 914 C CA . THR B 1 29 ? 32.326 36.593 13.098 1.00 27.71 37 THR B CA 1
ATOM 915 C C . THR B 1 29 ? 30.816 36.436 13.043 1.00 28.62 37 THR B C 1
ATOM 916 O O . THR B 1 29 ? 30.165 36.313 14.074 1.00 30.78 37 THR B O 1
ATOM 920 N N . GLN B 1 30 ? 30.266 36.444 11.833 1.00 29.69 38 GLN B N 1
ATOM 921 C CA . GLN B 1 30 ? 28.830 36.322 11.643 1.00 32.92 38 GLN B CA 1
ATOM 922 C C . GLN B 1 30 ? 28.078 37.501 12.244 1.00 32.23 38 GLN B C 1
ATOM 923 O O . GLN B 1 30 ? 26.940 37.362 12.693 1.00 33.70 38 GLN B O 1
ATOM 929 N N . ILE B 1 31 ? 28.726 38.664 12.248 1.00 29.83 39 ILE B N 1
ATOM 930 C CA . ILE B 1 31 ? 28.122 39.887 12.763 1.00 26.70 39 ILE B CA 1
ATOM 931 C C . ILE B 1 31 ? 27.708 40.740 11.564 1.00 27.46 39 ILE B C 1
ATOM 932 O O . ILE B 1 31 ? 28.471 40.884 10.604 1.00 25.58 39 ILE B O 1
ATOM 937 N N . PRO B 1 32 ? 26.484 41.305 11.594 1.00 26.65 40 PRO B N 1
ATOM 938 C CA . PRO B 1 32 ? 26.021 42.137 10.481 1.00 25.68 40 PRO B CA 1
ATOM 939 C C . PRO B 1 32 ? 27.008 43.254 10.144 1.00 25.44 40 PRO B C 1
ATOM 940 O O . PRO B 1 32 ? 27.591 43.880 11.034 1.00 23.57 40 PRO B O 1
ATOM 944 N N . TYR B 1 33 ? 27.197 43.475 8.847 1.00 25.04 41 TYR B N 1
ATOM 945 C CA . TYR B 1 33 ? 28.127 44.473 8.340 1.00 23.66 41 TYR B CA 1
ATOM 946 C C . TYR B 1 33 ? 28.043 45.830 9.014 1.00 22.98 41 TYR B C 1
ATOM 947 O O . TYR B 1 33 ? 29.057 46.362 9.467 1.00 22.55 41 TYR B O 1
ATOM 956 N N . GLN B 1 34 ? 26.844 46.393 9.083 1.00 20.87 42 GLN B N 1
ATOM 957 C CA . GLN B 1 34 ? 26.681 47.700 9.698 1.00 24.58 42 GLN B CA 1
ATOM 958 C C . GLN B 1 34 ? 27.105 47.706 11.156 1.00 21.90 42 GLN B C 1
ATOM 959 O O . GLN B 1 34 ? 27.649 48.696 11.644 1.00 21.65 42 GLN B O 1
ATOM 965 N N . THR B 1 35 ? 26.861 46.600 11.850 1.00 21.45 43 THR B N 1
ATOM 966 C CA . THR B 1 35 ? 27.226 46.508 13.257 1.00 20.90 43 THR B CA 1
ATOM 967 C C . THR B 1 35 ? 28.742 46.502 13.377 1.00 17.96 43 THR B C 1
ATOM 968 O O . THR B 1 35 ? 29.301 47.104 14.277 1.00 19.56 43 THR B O 1
ATOM 972 N N . VAL B 1 36 ? 29.404 45.834 12.445 1.00 18.86 44 VAL B N 1
ATOM 973 C CA . VAL B 1 36 ? 30.855 45.795 12.425 1.00 16.35 44 VAL B CA 1
ATOM 974 C C . VAL B 1 36 ? 31.379 47.210 12.195 1.00 18.96 44 VAL B C 1
ATOM 975 O O . VAL B 1 36 ? 32.298 47.661 12.887 1.00 18.69 44 VAL B O 1
ATOM 979 N N . ILE B 1 37 ? 30.771 47.921 11.241 1.00 18.47 45 ILE B N 1
ATOM 980 C CA . ILE B 1 37 ? 31.175 49.290 10.933 1.00 18.37 45 ILE B CA 1
ATOM 981 C C . ILE B 1 37 ? 30.985 50.195 12.152 1.00 19.27 45 ILE B C 1
ATOM 982 O O . ILE B 1 37 ? 31.861 50.992 12.483 1.00 22.74 45 ILE B O 1
ATOM 987 N N . GLN B 1 38 ? 29.848 50.075 12.828 1.00 19.59 46 GLN B N 1
ATOM 988 C CA . GLN B 1 38 ? 29.593 50.911 13.992 1.00 19.82 46 GLN B CA 1
ATOM 989 C C . GLN B 1 38 ? 30.629 50.684 15.088 1.00 20.38 46 GLN B C 1
ATOM 990 O O . GLN B 1 38 ? 31.064 51.630 15.741 1.00 19.08 46 GLN B O 1
ATOM 996 N N . ASN B 1 39 ? 31.031 49.432 15.280 1.00 20.01 47 ASN B N 1
ATOM 997 C CA . ASN B 1 39 ? 32.027 49.101 16.292 1.00 18.76 47 ASN B CA 1
ATOM 998 C C . ASN B 1 39 ? 33.437 49.480 15.835 1.00 17.57 47 ASN B C 1
ATOM 999 O O . ASN B 1 39 ? 34.276 49.864 16.648 1.00 20.17 47 ASN B O 1
ATOM 1004 N N . ILE B 1 40 ? 33.686 49.383 14.533 1.00 16.74 48 ILE B N 1
ATOM 1005 C CA . ILE B 1 40 ? 34.979 49.746 13.955 1.00 16.46 48 ILE B CA 1
ATOM 1006 C C . ILE B 1 40 ? 35.196 51.250 14.122 1.00 17.27 48 ILE B C 1
ATOM 1007 O O . ILE B 1 40 ? 36.317 51.700 14.396 1.00 15.81 48 ILE B O 1
ATOM 1012 N N . ARG B 1 41 ? 34.129 52.025 13.957 1.00 13.55 49 ARG B N 1
ATOM 1013 C CA . ARG B 1 41 ? 34.237 53.467 14.111 1.00 19.71 49 ARG B CA 1
ATOM 1014 C C . ARG B 1 41 ? 34.589 53.824 15.554 1.00 19.86 49 ARG B C 1
ATOM 1015 O O . ARG B 1 41 ? 35.404 54.712 15.807 1.00 20.07 49 ARG B O 1
ATOM 1023 N N . TRP B 1 42 ? 33.975 53.135 16.506 1.00 18.70 50 TRP B N 1
ATOM 1024 C CA . TRP B 1 42 ? 34.272 53.401 17.904 1.00 19.49 50 TRP B CA 1
ATOM 1025 C C . TRP B 1 42 ? 35.739 53.076 18.173 1.00 19.34 50 TRP B C 1
ATOM 1026 O O . TRP B 1 42 ? 36.433 53.824 18.869 1.00 19.95 50 TRP B O 1
ATOM 1037 N N . LEU B 1 43 ? 36.200 51.962 17.606 1.00 17.95 51 LEU B N 1
ATOM 1038 C CA . LEU B 1 43 ? 37.584 51.522 17.767 1.00 17.10 51 LEU B CA 1
ATOM 1039 C C . LEU B 1 43 ? 38.565 52.507 17.111 1.00 15.11 51 LEU B C 1
ATOM 1040 O O . LEU B 1 43 ? 39.677 52.708 17.597 1.00 17.63 51 LEU B O 1
ATOM 1045 N N . LEU B 1 44 ? 38.155 53.130 16.015 1.00 13.18 52 LEU B N 1
ATOM 1046 C CA . LEU B 1 44 ? 39.025 54.099 15.353 1.00 15.39 52 LEU B CA 1
ATOM 1047 C C . LEU B 1 44 ? 39.090 55.385 16.185 1.00 15.83 52 LEU B C 1
ATOM 1048 O O . LEU B 1 44 ? 40.159 55.969 16.354 1.00 12.38 52 LEU B O 1
ATOM 1053 N N . ALA B 1 45 ? 37.943 55.811 16.707 1.00 16.34 53 ALA B N 1
ATOM 1054 C CA . ALA B 1 45 ? 37.883 57.029 17.517 1.00 20.35 53 ALA B CA 1
ATOM 1055 C C . ALA B 1 45 ? 38.740 56.904 18.776 1.00 19.94 53 ALA B C 1
ATOM 1056 O O . ALA B 1 45 ? 39.370 57.869 19.201 1.00 24.76 53 ALA B O 1
ATOM 1058 N N . GLU B 1 46 ? 38.763 55.714 19.363 1.00 21.77 54 GLU B N 1
ATOM 1059 C CA . GLU B 1 46 ? 39.536 55.460 20.578 1.00 22.22 54 GLU B CA 1
ATOM 1060 C C . GLU B 1 46 ? 41.007 55.157 20.293 1.00 21.02 54 GLU B C 1
ATOM 1061 O O . GLU B 1 46 ? 41.782 54.922 21.215 1.00 17.65 54 GLU B O 1
ATOM 1067 N N . GLY B 1 47 ? 41.387 55.146 19.022 1.00 17.82 55 GLY B N 1
ATOM 1068 C CA . GLY B 1 47 ? 42.774 54.874 18.688 1.00 19.96 55 GLY B CA 1
ATOM 1069 C C . GLY B 1 47 ? 43.205 53.435 18.935 1.00 22.22 55 GLY B C 1
ATOM 1070 O O . GLY B 1 47 ? 44.390 53.132 18.967 1.00 22.90 55 GLY B O 1
ATOM 1071 N N . TYR B 1 48 ? 42.229 52.547 19.104 1.00 21.09 56 TYR B N 1
ATOM 1072 C CA . TYR B 1 48 ? 42.490 51.133 19.342 1.00 19.01 56 TYR B CA 1
ATOM 1073 C C . TYR B 1 48 ? 42.786 50.413 18.032 1.00 20.47 56 TYR B C 1
ATOM 1074 O O . TYR B 1 48 ? 43.434 49.366 18.015 1.00 17.05 56 TYR B O 1
ATOM 1083 N N . VAL B 1 49 ? 42.300 50.980 16.934 1.00 20.65 57 VAL B N 1
ATOM 1084 C CA . VAL B 1 49 ? 42.520 50.386 15.623 1.00 22.57 57 VAL B CA 1
ATOM 1085 C C . VAL B 1 49 ? 42.828 51.470 14.582 1.00 20.96 57 VAL B C 1
ATOM 1086 O O . VAL B 1 49 ? 42.517 52.653 14.793 1.00 19.36 57 VAL B O 1
ATOM 1090 N N . VAL B 1 50 ? 43.472 51.068 13.486 1.00 19.93 58 VAL B N 1
ATOM 1091 C CA . VAL B 1 50 ? 43.769 51.973 12.366 1.00 19.34 58 VAL B CA 1
ATOM 1092 C C . VAL B 1 50 ? 43.565 51.215 11.066 1.00 20.05 58 VAL B C 1
ATOM 1093 O O . VAL B 1 50 ? 43.661 49.993 11.034 1.00 19.62 58 VAL B O 1
ATOM 1097 N N . LYS B 1 51 ? 43.269 51.933 9.992 1.00 23.27 59 LYS B N 1
ATOM 1098 C CA . LYS B 1 51 ? 43.071 51.268 8.719 1.00 27.94 59 LYS B CA 1
ATOM 1099 C C . LYS B 1 51 ? 44.339 51.264 7.882 1.00 31.56 59 LYS B C 1
ATOM 1100 O O . LYS B 1 51 ? 45.234 52.092 8.070 1.00 29.61 59 LYS B O 1
ATOM 1106 N N . GLU B 1 52 ? 44.412 50.293 6.980 1.00 34.39 60 GLU B N 1
ATOM 1107 C CA . GLU B 1 52 ? 45.543 50.127 6.078 1.00 36.08 60 GLU B CA 1
ATOM 1108 C C . GLU B 1 52 ? 44.956 49.730 4.744 1.00 36.79 60 GLU B C 1
ATOM 1109 O O . GLU B 1 52 ? 44.426 48.630 4.613 1.00 36.38 60 GLU B O 1
ATOM 1115 N N . GLN B 1 53 ? 45.027 50.621 3.759 1.00 40.82 61 GLN B N 1
ATOM 1116 C CA . GLN B 1 53 ? 44.472 50.320 2.444 1.00 47.22 61 GLN B CA 1
ATOM 1117 C C . GLN B 1 53 ? 45.537 49.978 1.407 1.00 49.70 61 GLN B C 1
ATOM 1118 O O . GLN B 1 53 ? 46.613 50.581 1.379 1.00 48.40 61 GLN B O 1
ATOM 1124 N N . LYS B 1 54 ? 45.220 49.001 0.559 1.00 54.38 62 LYS B N 1
ATOM 1125 C CA . LYS B 1 54 ? 46.118 48.564 -0.502 1.00 58.51 62 LYS B CA 1
ATOM 1126 C C . LYS B 1 54 ? 45.499 48.958 -1.832 1.00 59.20 62 LYS B C 1
ATOM 1127 O O . LYS B 1 54 ? 45.412 48.159 -2.760 1.00 61.35 62 LYS B O 1
ATOM 1133 N N . GLY B 1 55 ? 45.064 50.210 -1.905 1.00 59.37 63 GLY B N 1
ATOM 1134 C CA . GLY B 1 55 ? 44.450 50.716 -3.111 1.00 59.58 63 GLY B CA 1
ATOM 1135 C C . GLY B 1 55 ? 42.979 50.983 -2.884 1.00 60.90 63 GLY B C 1
ATOM 1136 O O . GLY B 1 55 ? 42.594 52.049 -2.412 1.00 60.81 63 GLY B O 1
ATOM 1137 N N . GLU B 1 56 ? 42.152 50.001 -3.218 1.00 62.09 64 GLU B N 1
ATOM 1138 C CA . GLU B 1 56 ? 40.711 50.127 -3.064 1.00 61.66 64 GLU B CA 1
ATOM 1139 C C . GLU B 1 56 ? 40.240 49.473 -1.773 1.00 56.95 64 GLU B C 1
ATOM 1140 O O . GLU B 1 56 ? 39.284 49.934 -1.150 1.00 56.51 64 GLU B O 1
ATOM 1146 N N . GLU B 1 57 ? 40.916 48.398 -1.378 1.00 52.43 65 GLU B N 1
ATOM 1147 C CA . GLU B 1 57 ? 40.562 47.663 -0.170 1.00 47.71 65 GLU B CA 1
ATOM 1148 C C . GLU B 1 57 ? 41.065 48.359 1.097 1.00 42.82 65 GLU B C 1
ATOM 1149 O O . GLU B 1 57 ? 42.158 48.917 1.120 1.00 41.70 65 GLU B O 1
ATOM 1155 N N . ILE B 1 58 ? 40.251 48.318 2.147 1.00 38.10 66 ILE B N 1
ATOM 1156 C CA . ILE B 1 58 ? 40.591 48.926 3.429 1.00 31.42 66 ILE B CA 1
ATOM 1157 C C . ILE B 1 58 ? 40.608 47.856 4.510 1.00 28.87 66 ILE B C 1
ATOM 1158 O O . ILE B 1 58 ? 39.581 47.246 4.821 1.00 27.30 66 ILE B O 1
ATOM 1163 N N . TYR B 1 59 ? 41.781 47.621 5.081 1.00 25.90 67 TYR B N 1
ATOM 1164 C CA . TYR B 1 59 ? 41.936 46.630 6.129 1.00 25.19 67 TYR B CA 1
ATOM 1165 C C . TYR B 1 59 ? 42.065 47.325 7.469 1.00 25.86 67 TYR B C 1
ATOM 1166 O O . TYR B 1 59 ? 42.420 48.499 7.529 1.00 27.14 67 TYR B O 1
ATOM 1175 N N . TYR B 1 60 ? 41.779 46.589 8.540 1.00 22.04 68 TYR B N 1
ATOM 1176 C CA . TYR B 1 60 ? 41.874 47.124 9.890 1.00 19.80 68 TYR B CA 1
ATOM 1177 C C . TYR B 1 60 ? 42.849 46.285 10.724 1.00 20.59 68 TYR B C 1
ATOM 1178 O O . TYR B 1 60 ? 42.930 45.066 10.569 1.00 18.42 68 TYR B O 1
ATOM 1187 N N . LYS B 1 61 ? 43.601 46.939 11.601 1.00 20.15 69 LYS B N 1
ATOM 1188 C CA . LYS B 1 61 ? 44.556 46.219 12.431 1.00 21.19 69 LYS B CA 1
ATOM 1189 C C . LYS B 1 61 ? 44.650 46.901 13.772 1.00 22.71 69 LYS B C 1
ATOM 1190 O O . LYS B 1 61 ? 44.432 48.106 13.879 1.00 25.64 69 LYS B O 1
ATOM 1196 N N . LEU B 1 62 ? 44.982 46.129 14.794 1.00 20.90 70 LEU B N 1
ATOM 1197 C CA . LEU B 1 62 ? 45.115 46.666 16.135 1.00 24.47 70 LEU B CA 1
ATOM 1198 C C . LEU B 1 62 ? 46.378 47.519 16.259 1.00 23.44 70 LEU B C 1
ATOM 1199 O O . LEU B 1 62 ? 47.421 47.192 15.688 1.00 27.91 70 LEU B O 1
ATOM 1204 N N . THR B 1 63 ? 46.282 48.623 16.987 1.00 22.43 71 THR B N 1
ATOM 1205 C CA . THR B 1 63 ? 47.444 49.478 17.206 1.00 18.45 71 THR B CA 1
ATOM 1206 C C . THR B 1 63 ? 48.063 48.975 18.496 1.00 20.66 71 THR B C 1
ATOM 1207 O O . THR B 1 63 ? 47.557 48.031 19.107 1.00 19.37 71 THR B O 1
ATOM 1211 N N . ASP B 1 64 ? 49.149 49.606 18.923 1.00 22.20 72 ASP B N 1
ATOM 1212 C CA . ASP B 1 64 ? 49.802 49.211 20.158 1.00 21.72 72 ASP B CA 1
ATOM 1213 C C . ASP B 1 64 ? 48.869 49.383 21.356 1.00 19.80 72 ASP B C 1
ATOM 1214 O O . ASP B 1 64 ? 48.696 48.457 22.141 1.00 19.35 72 ASP B O 1
ATOM 1219 N N . LYS B 1 65 ? 48.263 50.555 21.512 1.00 19.03 73 LYS B N 1
ATOM 1220 C CA . LYS B 1 65 ? 47.370 50.727 22.650 1.00 23.21 73 LYS B CA 1
ATOM 1221 C C . LYS B 1 65 ? 46.185 49.783 22.490 1.00 19.86 73 LYS B C 1
ATOM 1222 O O . LYS B 1 65 ? 45.567 49.388 23.475 1.00 18.53 73 LYS B O 1
ATOM 1228 N N . GLY B 1 66 ? 45.893 49.424 21.241 1.00 19.29 74 GLY B N 1
ATOM 1229 C CA . GLY B 1 66 ? 44.801 48.510 20.952 1.00 20.14 74 GLY B CA 1
ATOM 1230 C C . GLY B 1 66 ? 45.124 47.137 21.511 1.00 20.12 74 GLY B C 1
ATOM 1231 O O . GLY B 1 66 ? 44.263 46.453 22.061 1.00 20.38 74 GLY B O 1
ATOM 1232 N N . LYS B 1 67 ? 46.380 46.734 21.381 1.00 21.05 75 LYS B N 1
ATOM 1233 C CA . LYS B 1 67 ? 46.815 45.442 21.889 1.00 21.97 75 LYS B CA 1
ATOM 1234 C C . LYS B 1 67 ? 46.902 45.472 23.418 1.00 21.03 75 LYS B C 1
ATOM 1235 O O . LYS B 1 67 ? 46.669 44.465 24.076 1.00 20.10 75 LYS B O 1
ATOM 1241 N N . GLN B 1 68 ? 47.229 46.625 23.987 1.00 19.75 76 GLN B N 1
ATOM 1242 C CA . GLN B 1 68 ? 47.303 46.717 25.439 1.00 23.32 76 GLN B CA 1
ATOM 1243 C C . GLN B 1 68 ? 45.887 46.607 26.002 1.00 21.28 76 GLN B C 1
ATOM 1244 O O . GLN B 1 68 ? 45.690 46.038 27.071 1.00 16.41 76 GLN B O 1
ATOM 1250 N N . MET B 1 69 ? 44.912 47.151 25.265 1.00 20.17 77 MET B N 1
ATOM 1251 C CA . MET B 1 69 ? 43.501 47.125 25.665 1.00 19.06 77 MET B CA 1
ATOM 1252 C C . MET B 1 69 ? 42.995 45.687 25.672 1.00 20.37 77 MET B C 1
ATOM 1253 O O . MET B 1 69 ? 42.295 45.265 26.594 1.00 18.06 77 MET B O 1
ATOM 1258 N N . ALA B 1 70 ? 43.364 44.944 24.635 1.00 19.27 78 ALA B N 1
ATOM 1259 C CA . ALA B 1 70 ? 42.952 43.557 24.496 1.00 20.43 78 ALA B CA 1
ATOM 1260 C C . ALA B 1 70 ? 43.537 42.727 25.641 1.00 22.36 78 ALA B C 1
ATOM 1261 O O . ALA B 1 70 ? 42.865 41.851 26.188 1.00 21.69 78 ALA B O 1
ATOM 1263 N N . THR B 1 71 ? 44.787 43.015 25.997 1.00 20.13 79 THR B N 1
ATOM 1264 C CA . THR B 1 71 ? 45.455 42.320 27.093 1.00 18.05 79 THR B CA 1
ATOM 1265 C C . THR B 1 71 ? 44.669 42.531 28.386 1.00 19.28 79 THR B C 1
ATOM 1266 O O . THR B 1 71 ? 44.411 41.585 29.127 1.00 17.61 79 THR B O 1
ATOM 1270 N N . ALA B 1 72 ? 44.302 43.785 28.645 1.00 18.47 80 ALA B N 1
ATOM 1271 C CA . ALA B 1 72 ? 43.543 44.138 29.839 1.00 21.19 80 ALA B CA 1
ATOM 1272 C C . ALA B 1 72 ? 42.187 43.430 29.852 1.00 20.98 80 ALA B C 1
ATOM 1273 O O . ALA B 1 72 ? 41.761 42.914 30.880 1.00 22.28 80 ALA B O 1
ATOM 1275 N N . GLU B 1 73 ? 41.523 43.409 28.701 1.00 19.49 81 GLU B N 1
ATOM 1276 C CA . GLU B 1 73 ? 40.217 42.769 28.566 1.00 19.94 81 GLU B CA 1
ATOM 1277 C C . GLU B 1 73 ? 40.318 41.256 28.736 1.00 19.63 81 GLU B C 1
ATOM 1278 O O . GLU B 1 73 ? 39.463 40.627 29.359 1.00 14.74 81 GLU B O 1
ATOM 1284 N N . LEU B 1 74 ? 41.370 40.682 28.163 1.00 18.97 82 LEU B N 1
ATOM 1285 C CA . LEU B 1 74 ? 41.597 39.250 28.230 1.00 20.67 82 LEU B CA 1
ATOM 1286 C C . LEU B 1 74 ? 41.779 38.845 29.693 1.00 20.53 82 LEU B C 1
ATOM 1287 O O . LEU B 1 74 ? 41.384 37.752 30.098 1.00 19.65 82 LEU B O 1
ATOM 1292 N N . GLU B 1 75 ? 42.366 39.735 30.490 1.00 22.07 83 GLU B N 1
ATOM 1293 C CA . GLU B 1 75 ? 42.566 39.447 31.905 1.00 22.45 83 GLU B CA 1
ATOM 1294 C C . GLU B 1 75 ? 41.207 39.430 32.610 1.00 22.09 83 GLU B C 1
ATOM 1295 O O . GLU B 1 75 ? 40.971 38.609 33.495 1.00 20.55 83 GLU B O 1
ATOM 1301 N N . LYS B 1 76 ? 40.317 40.334 32.212 1.00 18.41 84 LYS B N 1
ATOM 1302 C CA . LYS B 1 76 ? 38.983 40.385 32.812 1.00 22.00 84 LYS B CA 1
ATOM 1303 C C . LYS B 1 76 ? 38.180 39.103 32.561 1.00 18.27 84 LYS B C 1
ATOM 1304 O O . LYS B 1 76 ? 37.603 38.546 33.490 1.00 18.87 84 LYS B O 1
ATOM 1310 N N . ILE B 1 77 ? 38.132 38.641 31.314 1.00 17.21 85 ILE B N 1
ATOM 1311 C CA . ILE B 1 77 ? 37.374 37.425 31.012 1.00 21.56 85 ILE B CA 1
ATOM 1312 C C . ILE B 1 77 ? 38.007 36.220 31.699 1.00 25.48 85 ILE B C 1
ATOM 1313 O O . ILE B 1 77 ? 37.308 35.352 32.229 1.00 26.72 85 ILE B O 1
ATOM 1318 N N . ARG B 1 78 ? 39.337 36.182 31.699 1.00 25.75 86 ARG B N 1
ATOM 1319 C CA . ARG B 1 78 ? 40.086 35.117 32.353 1.00 26.51 86 ARG B CA 1
ATOM 1320 C C . ARG B 1 78 ? 39.614 35.010 33.806 1.00 27.91 86 ARG B C 1
ATOM 1321 O O . ARG B 1 78 ? 39.304 33.923 34.302 1.00 27.21 86 ARG B O 1
ATOM 1329 N N . LYS B 1 79 ? 39.554 36.159 34.474 1.00 26.55 87 LYS B N 1
ATOM 1330 C CA . LYS B 1 79 ? 39.144 36.238 35.870 1.00 26.95 87 LYS B CA 1
ATOM 1331 C C . LYS B 1 79 ? 37.696 35.797 36.098 1.00 27.36 87 LYS B C 1
ATOM 1332 O O . LYS B 1 79 ? 37.379 35.247 37.146 1.00 26.44 87 LYS B O 1
ATOM 1338 N N . LEU B 1 80 ? 36.817 36.044 35.130 1.00 27.24 88 LEU B N 1
ATOM 1339 C CA . LEU B 1 80 ? 35.418 35.638 35.270 1.00 29.45 88 LEU B CA 1
ATOM 1340 C C . LEU B 1 80 ? 35.276 34.126 35.237 1.00 29.05 88 LEU B C 1
ATOM 1341 O O . LEU B 1 80 ? 34.486 33.556 35.981 1.00 30.44 88 LEU B O 1
ATOM 1346 N N . VAL B 1 81 ? 36.043 33.479 34.371 1.00 30.80 89 VAL B N 1
ATOM 1347 C CA . VAL B 1 81 ? 35.980 32.032 34.258 1.00 32.81 89 VAL B CA 1
ATOM 1348 C C . VAL B 1 81 ? 36.364 31.362 35.571 1.00 36.14 89 VAL B C 1
ATOM 1349 O O . VAL B 1 81 ? 35.961 30.230 35.843 1.00 36.02 89 VAL B O 1
ATOM 1353 N N . GLU B 1 82 ? 37.140 32.063 36.387 1.00 40.35 90 GLU B N 1
ATOM 1354 C CA . GLU B 1 82 ? 37.552 31.518 37.675 1.00 48.08 90 GLU B CA 1
ATOM 1355 C C . GLU B 1 82 ? 36.336 31.274 38.568 1.00 51.67 90 GLU B C 1
ATOM 1356 O O . GLU B 1 82 ? 36.060 30.094 38.880 1.00 52.28 90 GLU B O 1
#